Protein AF-A0A428XN84-F1 (afdb_monomer)

Nearest PDB structures (foldseek):
  4c5o-assembly1_C  TM=7.728E-01  e=2.659E-10  Stenotrophomonas maltophilia
  4c5o-assembly4_H  TM=7.721E-01  e=3.238E-10  Stenotrophomonas maltophilia
  4c5o-assembly1_D  TM=7.707E-01  e=3.457E-10  Stenotrophomonas maltophilia
  4a9w-assembly1_B  TM=7.457E-01  e=2.172E-09  Stenotrophomonas maltophilia
  4usq-assembly1_F-2  TM=7.512E-01  e=1.662E-08  Cellvibrio sp. BR

Structure (mmCIF, N/CA/C/O backbone):
data_AF-A0A428XN84-F1
#
_entry.id   AF-A0A428XN84-F1
#
loop_
_atom_site.group_PDB
_atom_site.id
_atom_site.type_symbol
_atom_site.label_atom_id
_atom_site.label_alt_id
_atom_site.label_comp_id
_atom_site.label_asym_id
_atom_site.label_entity_id
_atom_site.label_seq_id
_atom_site.pdbx_PDB_ins_code
_atom_site.Cartn_x
_atom_site.Cartn_y
_atom_site.Cartn_z
_atom_site.occupancy
_atom_site.B_iso_or_equiv
_atom_site.auth_seq_id
_atom_site.auth_comp_id
_atom_site.auth_asym_id
_atom_site.auth_atom_id
_atom_site.pdbx_PDB_model_num
ATOM 1 N N . MET A 1 1 ? 10.945 3.784 -10.576 1.00 43.06 1 MET A N 1
ATOM 2 C CA . MET A 1 1 ? 12.352 3.500 -10.215 1.00 43.06 1 MET A CA 1
ATOM 3 C C . MET A 1 1 ? 12.644 3.899 -8.769 1.00 43.06 1 MET A C 1
ATOM 5 O O . MET A 1 1 ? 12.917 5.052 -8.552 1.00 43.06 1 MET A O 1
ATOM 9 N N . ILE A 1 2 ? 12.588 2.998 -7.795 1.00 24.92 2 ILE A N 1
ATOM 10 C CA . ILE A 1 2 ? 12.710 3.312 -6.354 1.00 24.92 2 ILE A CA 1
ATOM 11 C C . ILE A 1 2 ? 14.167 3.220 -5.881 1.00 24.92 2 ILE A C 1
ATOM 13 O O . ILE A 1 2 ? 14.702 2.119 -5.927 1.00 24.92 2 ILE A O 1
ATOM 17 N N . GLY A 1 3 ? 14.815 4.331 -5.493 1.00 30.31 3 GLY A N 1
ATOM 18 C CA . GLY A 1 3 ? 16.204 4.356 -4.963 1.00 30.31 3 GLY A CA 1
ATOM 19 C C . GLY A 1 3 ? 16.271 4.993 -3.577 1.00 30.31 3 GLY A C 1
ATOM 20 O O . GLY A 1 3 ? 15.649 6.020 -3.429 1.00 30.31 3 GLY A O 1
ATOM 21 N N . LEU A 1 4 ? 16.882 4.383 -2.558 1.00 34.91 4 LEU A N 1
ATOM 22 C CA . LEU A 1 4 ? 16.722 4.710 -1.123 1.00 34.91 4 LEU A CA 1
ATOM 23 C C . LEU A 1 4 ? 18.040 5.275 -0.556 1.00 34.91 4 LEU A C 1
ATOM 25 O O . LEU A 1 4 ? 18.931 4.503 -0.227 1.00 34.91 4 LEU A O 1
ATOM 29 N N . GLY A 1 5 ? 18.180 6.599 -0.408 1.00 34.81 5 GLY A N 1
ATOM 30 C CA . GLY A 1 5 ? 19.460 7.213 -0.008 1.00 34.81 5 GLY A CA 1
ATOM 31 C C . GLY A 1 5 ? 19.516 7.793 1.415 1.00 34.81 5 GLY A C 1
ATOM 32 O O . GLY A 1 5 ? 18.746 8.690 1.756 1.00 34.81 5 GLY A O 1
ATOM 33 N N . ARG A 1 6 ? 20.519 7.383 2.213 1.00 36.31 6 ARG A N 1
ATOM 34 C CA . ARG A 1 6 ? 21.082 8.192 3.319 1.00 36.31 6 ARG A CA 1
ATOM 35 C C . ARG A 1 6 ? 22.361 8.890 2.849 1.00 36.31 6 ARG A C 1
ATOM 37 O O . ARG A 1 6 ? 23.204 8.273 2.211 1.00 36.31 6 ARG A O 1
ATOM 44 N N . ASN A 1 7 ? 22.491 10.170 3.194 1.00 33.44 7 ASN A N 1
ATOM 45 C CA . ASN A 1 7 ? 23.530 11.078 2.710 1.00 33.44 7 ASN A CA 1
ATOM 46 C C . ASN A 1 7 ? 24.712 11.189 3.693 1.00 33.44 7 ASN A C 1
ATOM 48 O O . ASN A 1 7 ? 24.499 11.575 4.841 1.00 33.44 7 ASN A O 1
ATOM 52 N N . THR A 1 8 ? 25.938 10.951 3.221 1.00 35.00 8 THR A N 1
ATOM 53 C CA . THR A 1 8 ? 27.186 11.517 3.771 1.00 35.00 8 THR A CA 1
ATOM 54 C C . THR A 1 8 ? 28.184 11.742 2.630 1.00 35.00 8 THR A C 1
ATOM 56 O O . THR A 1 8 ? 28.245 10.940 1.702 1.00 35.00 8 THR A O 1
ATOM 59 N N . ALA A 1 9 ? 28.899 12.864 2.700 1.00 35.78 9 ALA A N 1
ATOM 60 C CA . ALA A 1 9 ? 29.598 13.542 1.608 1.00 35.78 9 ALA A CA 1
ATOM 61 C C . ALA A 1 9 ? 30.940 12.925 1.144 1.00 35.78 9 ALA A C 1
ATOM 63 O O . ALA A 1 9 ? 31.630 12.291 1.936 1.00 35.78 9 ALA A O 1
ATOM 64 N N . ASP A 1 10 ? 31.265 13.260 -0.117 1.00 36.72 10 ASP A N 1
ATOM 65 C CA . ASP A 1 10 ? 32.563 13.349 -0.828 1.00 36.72 10 ASP A CA 1
ATOM 66 C C . ASP A 1 10 ? 33.455 12.098 -0.977 1.00 36.72 10 ASP A C 1
ATOM 68 O O . ASP A 1 10 ? 33.997 11.583 -0.005 1.00 36.72 10 ASP A O 1
ATOM 72 N N . ASP A 1 11 ? 33.632 11.592 -2.209 1.00 31.67 11 ASP A N 1
ATOM 73 C CA . ASP A 1 11 ? 34.728 11.968 -3.134 1.00 31.67 11 ASP A CA 1
ATOM 74 C C . ASP A 1 11 ? 34.859 10.938 -4.296 1.00 31.67 11 ASP A C 1
ATOM 76 O O . ASP A 1 11 ? 34.708 9.733 -4.105 1.00 31.67 11 ASP A O 1
ATOM 80 N N . GLY A 1 12 ? 35.162 11.406 -5.514 1.00 31.53 12 GLY A N 1
ATOM 81 C CA . GLY A 1 12 ? 35.866 10.643 -6.568 1.00 31.53 12 GLY A CA 1
ATOM 82 C C . GLY A 1 12 ? 35.298 9.305 -7.102 1.00 31.53 12 GLY A C 1
ATOM 83 O O . GLY A 1 12 ? 35.687 8.221 -6.675 1.00 31.53 12 GLY A O 1
ATOM 84 N N . LEU A 1 13 ? 34.475 9.394 -8.155 1.00 40.62 13 LEU A N 1
ATOM 85 C CA . LEU A 1 13 ? 34.122 8.383 -9.181 1.00 40.62 13 LEU A CA 1
ATOM 86 C C . LEU A 1 13 ? 34.762 6.972 -9.074 1.00 40.62 13 LEU A C 1
ATOM 88 O O . LEU A 1 13 ? 35.824 6.703 -9.633 1.00 40.62 13 LEU A O 1
ATOM 92 N N . SER A 1 14 ? 34.011 6.025 -8.499 1.00 33.56 14 SER A N 1
ATOM 93 C CA . SER A 1 14 ? 34.197 4.570 -8.660 1.00 33.56 14 SER A CA 1
ATOM 94 C C . SER A 1 14 ? 32.943 3.948 -9.307 1.00 33.56 14 SER A C 1
ATOM 96 O O . SER A 1 14 ? 31.834 4.253 -8.865 1.00 33.56 14 SER A O 1
ATOM 98 N N . PRO A 1 15 ? 33.038 3.053 -10.313 1.00 39.03 15 PRO A N 1
ATOM 99 C CA . PRO A 1 15 ? 31.872 2.533 -11.044 1.00 39.03 15 PRO A CA 1
ATOM 100 C C . PRO A 1 15 ? 31.073 1.437 -10.299 1.00 39.03 15 PRO A C 1
ATOM 102 O O . PRO A 1 15 ? 30.444 0.599 -10.938 1.00 39.03 15 PRO A O 1
ATOM 105 N N . GLN A 1 16 ? 31.067 1.414 -8.960 1.00 36.84 16 GLN A N 1
ATOM 106 C CA . GLN A 1 16 ? 30.523 0.292 -8.172 1.00 36.84 16 GLN A CA 1
ATOM 107 C C . GLN A 1 16 ? 29.539 0.678 -7.054 1.00 36.84 16 GLN A C 1
ATOM 109 O O . GLN A 1 16 ? 29.446 -0.026 -6.056 1.00 36.84 16 GLN A O 1
ATOM 114 N N . ASN A 1 17 ? 28.752 1.747 -7.226 1.00 37.38 17 ASN A N 1
ATOM 115 C CA . ASN A 1 17 ? 27.603 2.007 -6.343 1.00 37.38 17 ASN A CA 1
ATOM 116 C C . ASN A 1 17 ? 26.301 2.308 -7.102 1.00 37.38 17 ASN A C 1
ATOM 118 O O . ASN A 1 17 ? 25.521 3.174 -6.715 1.00 37.38 17 ASN A O 1
ATOM 122 N N . ARG A 1 18 ? 26.044 1.591 -8.207 1.00 45.44 18 ARG A N 1
ATOM 123 C CA . ARG A 1 18 ? 24.671 1.494 -8.721 1.00 45.44 18 ARG A CA 1
ATOM 124 C C . ARG A 1 18 ? 23.870 0.685 -7.703 1.00 45.44 18 ARG A C 1
ATOM 126 O O . ARG A 1 18 ? 23.902 -0.543 -7.748 1.00 45.44 18 ARG A O 1
ATOM 133 N N . GLU A 1 19 ? 23.171 1.363 -6.795 1.00 56.56 19 GLU A N 1
ATOM 134 C CA . GLU A 1 19 ? 22.049 0.766 -6.068 1.00 56.56 19 GLU A CA 1
ATOM 135 C C . GLU A 1 19 ? 21.222 -0.065 -7.056 1.00 56.56 19 GLU A C 1
ATOM 137 O O . GLU A 1 19 ? 20.899 0.403 -8.155 1.00 56.56 19 GLU A O 1
ATOM 142 N N . ALA A 1 20 ? 20.956 -1.326 -6.707 1.00 62.72 20 ALA A N 1
ATOM 143 C CA . ALA A 1 20 ? 20.329 -2.290 -7.601 1.00 62.72 20 ALA A CA 1
ATOM 144 C C . ALA A 1 20 ? 18.964 -1.765 -8.070 1.00 62.72 20 ALA A C 1
ATOM 146 O O . ALA A 1 20 ? 17.956 -1.862 -7.369 1.00 62.72 20 ALA A O 1
ATOM 147 N N . THR A 1 21 ? 18.943 -1.184 -9.268 1.00 75.81 21 THR A N 1
ATOM 148 C CA . THR A 1 21 ? 17.754 -0.566 -9.842 1.00 75.81 21 THR A CA 1
ATOM 149 C C . THR A 1 21 ? 16.741 -1.658 -10.161 1.00 75.81 21 THR A C 1
ATOM 151 O O . THR A 1 21 ? 16.979 -2.508 -11.018 1.00 75.81 21 THR A O 1
ATOM 154 N N . ARG A 1 22 ? 15.599 -1.641 -9.467 1.00 87.94 22 ARG A N 1
ATOM 155 C CA . ARG A 1 22 ? 14.487 -2.567 -9.717 1.00 87.94 22 ARG A CA 1
ATOM 156 C C . ARG A 1 22 ? 13.501 -1.963 -10.714 1.00 87.94 22 ARG A C 1
ATOM 158 O O . ARG A 1 22 ? 13.220 -0.763 -10.667 1.00 87.94 22 ARG A O 1
ATOM 165 N N . ARG A 1 23 ? 12.941 -2.807 -11.584 1.00 92.88 23 ARG A N 1
ATOM 166 C CA . ARG A 1 23 ? 11.913 -2.429 -12.565 1.00 92.88 23 ARG A CA 1
ATOM 167 C C . ARG A 1 23 ? 10.574 -3.085 -12.248 1.00 92.88 23 ARG A C 1
ATOM 169 O O . ARG A 1 23 ? 10.519 -4.199 -11.741 1.00 92.88 23 ARG A O 1
ATOM 176 N N . ALA A 1 24 ? 9.504 -2.359 -12.545 1.00 96.81 24 ALA A N 1
ATOM 177 C CA . ALA A 1 24 ? 8.129 -2.830 -12.493 1.00 96.81 24 ALA A CA 1
ATOM 178 C C . ALA A 1 24 ? 7.327 -2.065 -13.546 1.00 96.81 24 ALA A C 1
ATOM 180 O O . ALA A 1 24 ? 7.571 -0.874 -13.740 1.00 96.81 24 ALA A O 1
ATOM 181 N N . THR A 1 25 ? 6.352 -2.711 -14.185 1.00 97.06 25 THR A N 1
ATOM 182 C CA . THR A 1 25 ? 5.467 -1.995 -15.124 1.00 97.06 25 THR A CA 1
ATOM 183 C C . THR A 1 25 ? 4.517 -1.029 -14.421 1.00 97.06 25 THR A C 1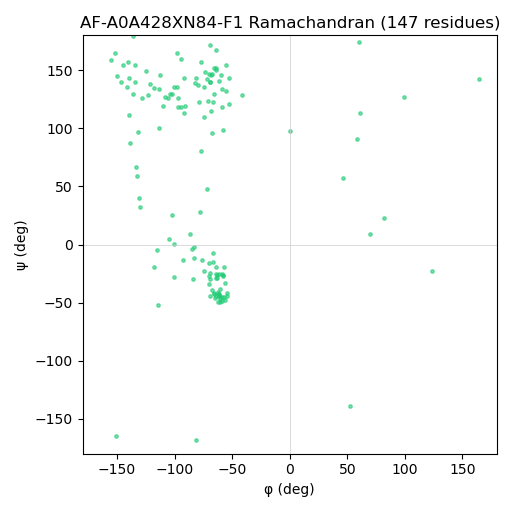
ATOM 185 O O . THR A 1 25 ? 4.112 -0.030 -15.003 1.00 97.06 25 THR A O 1
ATOM 188 N N . VAL A 1 26 ? 4.175 -1.304 -13.157 1.00 98.38 26 VAL A N 1
ATOM 189 C CA . VAL A 1 26 ? 3.349 -0.428 -12.322 1.00 98.38 26 VAL A CA 1
ATOM 190 C C . VAL A 1 26 ? 3.951 -0.329 -10.924 1.00 98.38 26 VAL A C 1
ATOM 192 O O . VAL A 1 26 ? 4.209 -1.337 -10.269 1.00 98.38 26 VAL A O 1
ATOM 195 N N . VAL A 1 27 ? 4.127 0.896 -10.437 1.00 98.44 27 VAL A N 1
ATOM 196 C CA . VAL A 1 27 ? 4.458 1.169 -9.036 1.00 98.44 27 VAL A CA 1
ATOM 197 C C . VAL A 1 27 ? 3.246 1.825 -8.390 1.00 98.44 27 VAL A C 1
ATOM 199 O O . VAL A 1 27 ? 2.813 2.891 -8.819 1.00 98.44 27 VAL A O 1
ATOM 202 N N . VAL A 1 28 ? 2.694 1.189 -7.361 1.00 98.62 28 VAL A N 1
ATOM 203 C CA . VAL A 1 28 ? 1.630 1.767 -6.535 1.00 98.62 28 VAL A CA 1
ATOM 204 C C . VAL A 1 28 ? 2.283 2.429 -5.328 1.00 98.62 28 VAL A C 1
ATOM 206 O O . VAL A 1 28 ? 2.944 1.761 -4.537 1.00 98.62 28 VAL A O 1
ATOM 209 N N . ILE A 1 29 ? 2.113 3.741 -5.191 1.00 98.50 29 ILE A N 1
ATOM 210 C CA . ILE A 1 29 ? 2.698 4.516 -4.093 1.00 98.50 29 ILE A CA 1
ATOM 211 C C . ILE A 1 29 ? 1.644 4.688 -2.995 1.00 98.50 29 ILE A C 1
ATOM 213 O O . ILE A 1 29 ? 0.589 5.280 -3.223 1.00 98.50 29 ILE A O 1
ATOM 217 N N . GLY A 1 30 ? 1.945 4.165 -1.810 1.00 98.19 30 GLY A N 1
ATOM 218 C CA . GLY A 1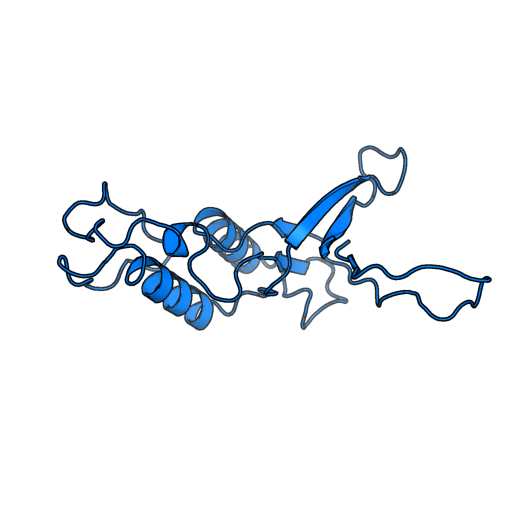 30 ? 1.069 4.092 -0.645 1.00 98.19 30 GLY A CA 1
ATOM 219 C C . GLY A 1 30 ? 0.408 2.720 -0.496 1.00 98.19 30 GLY A C 1
ATOM 220 O O . GLY A 1 30 ? -0.265 2.235 -1.400 1.00 98.19 30 GLY A O 1
ATOM 221 N N . GLY A 1 31 ? 0.544 2.122 0.687 1.00 97.12 31 GLY A N 1
ATOM 222 C CA . GLY A 1 31 ? -0.038 0.837 1.099 1.00 97.12 31 GLY A CA 1
ATOM 223 C C . GLY A 1 31 ? -1.267 0.991 2.000 1.00 97.12 31 GLY A C 1
ATOM 224 O O . GLY A 1 31 ? -1.565 0.117 2.810 1.00 97.12 31 GLY A O 1
ATOM 225 N N . GLY A 1 32 ? -1.968 2.123 1.893 1.00 96.25 32 GLY A N 1
ATOM 226 C CA . GLY A 1 32 ? -3.270 2.340 2.524 1.00 96.25 32 GLY A CA 1
ATOM 227 C C . GLY A 1 32 ? -4.421 1.727 1.719 1.00 96.25 32 GLY A C 1
ATOM 228 O O . GLY A 1 32 ? -4.219 1.001 0.749 1.00 96.25 32 GLY A O 1
ATOM 229 N N . GLN A 1 33 ? -5.659 2.072 2.079 1.00 95.50 33 GLN A N 1
ATOM 230 C CA . GLN A 1 33 ? -6.862 1.477 1.483 1.00 95.50 33 GLN A CA 1
ATOM 231 C C . GLN A 1 33 ? -6.914 1.569 -0.051 1.00 95.50 33 GLN A C 1
ATOM 233 O O . GLN A 1 33 ? -7.246 0.594 -0.726 1.00 95.50 33 GLN A O 1
ATOM 238 N N . SER A 1 34 ? -6.579 2.737 -0.606 1.00 96.25 34 SER A N 1
ATOM 239 C CA . SER A 1 34 ? -6.561 2.969 -2.053 1.00 96.25 34 SER A CA 1
ATOM 240 C C . SER A 1 34 ? -5.496 2.123 -2.749 1.00 96.25 34 SER A C 1
ATOM 242 O O . SER A 1 34 ? -5.794 1.465 -3.745 1.00 96.25 34 SER A O 1
ATOM 244 N N . GLY A 1 35 ? -4.282 2.088 -2.200 1.00 98.00 35 GLY A N 1
ATOM 245 C CA . GLY A 1 35 ? -3.175 1.301 -2.734 1.00 98.00 35 GLY A CA 1
ATOM 246 C C . GLY A 1 35 ? -3.442 -0.198 -2.697 1.00 98.00 35 GLY A C 1
ATOM 247 O O . GLY A 1 35 ? -3.253 -0.876 -3.704 1.00 98.00 35 GLY A O 1
ATOM 248 N N . LEU A 1 36 ? -3.977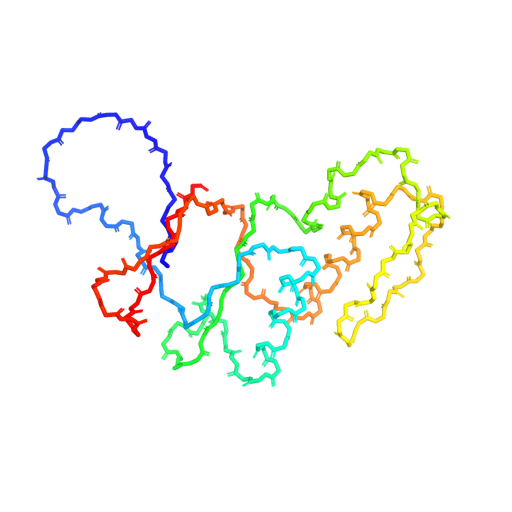 -0.705 -1.582 1.00 98.12 36 LEU A N 1
ATOM 249 C CA . LEU A 1 36 ? -4.384 -2.106 -1.441 1.00 98.12 36 LEU A CA 1
ATOM 250 C C . LEU A 1 36 ? -5.478 -2.488 -2.444 1.00 98.12 36 LEU A C 1
ATOM 252 O O . LEU A 1 36 ? -5.402 -3.544 -3.074 1.00 98.12 36 LEU A O 1
ATOM 256 N N . SER A 1 37 ? -6.465 -1.613 -2.647 1.00 97.75 37 SER A N 1
ATOM 257 C CA . SER A 1 37 ? -7.506 -1.816 -3.657 1.00 97.75 37 SER A CA 1
ATOM 258 C C . SER A 1 37 ? -6.917 -1.865 -5.074 1.00 97.75 37 SER A C 1
ATOM 260 O O . SER A 1 37 ? -7.158 -2.821 -5.816 1.00 97.75 37 SER A O 1
ATOM 262 N N . ALA A 1 38 ? -6.078 -0.889 -5.440 1.00 98.38 38 ALA A N 1
ATOM 263 C CA . ALA A 1 38 ? -5.422 -0.842 -6.746 1.00 98.38 38 ALA A CA 1
ATOM 264 C C . ALA A 1 38 ? -4.570 -2.097 -7.002 1.00 98.38 38 ALA A C 1
ATOM 266 O O . ALA A 1 38 ? -4.728 -2.760 -8.029 1.00 98.38 38 ALA A O 1
ATOM 267 N N . ALA A 1 39 ? -3.732 -2.468 -6.036 1.00 98.38 39 ALA A N 1
ATOM 268 C CA . ALA A 1 39 ? -2.874 -3.647 -6.059 1.00 98.38 39 ALA A CA 1
ATOM 269 C C . ALA A 1 39 ? -3.664 -4.949 -6.259 1.00 98.38 39 ALA A C 1
ATOM 271 O O . ALA A 1 39 ? -3.325 -5.776 -7.108 1.00 98.38 39 ALA A O 1
ATOM 272 N N . TYR A 1 40 ? -4.769 -5.109 -5.534 1.00 98.31 40 TYR A N 1
ATOM 273 C CA . TYR A 1 40 ? -5.641 -6.268 -5.677 1.00 98.31 40 TYR A CA 1
ATOM 274 C C . TYR A 1 40 ? -6.269 -6.366 -7.075 1.00 98.31 40 TYR A C 1
ATOM 276 O O . TYR A 1 40 ? -6.333 -7.446 -7.670 1.00 98.31 40 TYR A O 1
ATOM 284 N N . HIS A 1 41 ? -6.693 -5.240 -7.652 1.00 98.31 41 HIS A N 1
ATOM 285 C CA . HIS A 1 41 ? -7.204 -5.222 -9.021 1.00 98.31 41 HIS A CA 1
ATOM 286 C C . HIS A 1 41 ? -6.114 -5.462 -10.078 1.00 98.31 41 HIS A C 1
ATOM 288 O O . HIS A 1 41 ? -6.405 -6.124 -11.075 1.00 98.31 41 HIS A O 1
ATOM 294 N N . LEU A 1 42 ? -4.877 -5.001 -9.866 1.00 98.44 42 LEU A N 1
ATOM 295 C CA . LEU A 1 42 ? -3.735 -5.332 -10.728 1.00 98.44 42 LEU A CA 1
ATOM 296 C C . LEU A 1 42 ? -3.479 -6.844 -10.736 1.00 98.44 42 LEU A C 1
ATOM 298 O O . LEU A 1 42 ? -3.451 -7.444 -11.813 1.00 98.44 42 LEU A O 1
ATOM 302 N N . LYS A 1 43 ? -3.408 -7.476 -9.556 1.00 97.50 43 LYS A N 1
ATOM 303 C CA . LYS A 1 43 ? -3.244 -8.934 -9.427 1.00 97.50 43 LYS A CA 1
ATOM 304 C C . LYS A 1 43 ? -4.346 -9.692 -10.171 1.00 97.50 43 LYS A C 1
ATOM 306 O O . LYS A 1 43 ? -4.056 -10.561 -10.989 1.00 97.50 43 LYS A O 1
ATOM 311 N N . ARG A 1 44 ? -5.616 -9.305 -9.989 1.00 97.19 44 ARG A N 1
ATOM 312 C CA . ARG A 1 44 ? -6.752 -9.919 -10.711 1.00 97.19 44 ARG A CA 1
ATOM 313 C C . ARG A 1 44 ? -6.721 -9.725 -12.226 1.00 97.19 44 ARG A C 1
ATOM 315 O O . ARG A 1 44 ? -7.289 -10.536 -12.946 1.00 97.19 44 ARG A O 1
ATOM 322 N N . ARG A 1 45 ? -6.075 -8.667 -12.721 1.00 97.62 45 ARG A N 1
ATOM 323 C CA . ARG A 1 45 ? -5.893 -8.409 -14.160 1.00 97.62 45 ARG A CA 1
ATOM 324 C C . ARG A 1 45 ? -4.652 -9.096 -14.740 1.00 97.62 45 ARG A C 1
ATOM 326 O O . ARG A 1 45 ? -4.296 -8.807 -15.886 1.00 97.62 45 ARG A O 1
ATOM 333 N N . GLY A 1 46 ? -4.000 -9.972 -13.974 1.00 97.31 46 GLY A N 1
ATOM 334 C CA . GLY A 1 46 ? -2.842 -10.748 -14.410 1.00 97.31 46 GLY A CA 1
ATOM 335 C C . GLY A 1 46 ? -1.516 -9.992 -14.346 1.00 97.31 46 GLY A C 1
ATOM 336 O O . GLY A 1 46 ? -0.604 -10.334 -15.088 1.00 97.31 46 GLY A O 1
ATOM 337 N N . PHE A 1 47 ? -1.399 -8.948 -13.517 1.00 98.44 47 PHE A N 1
ATOM 338 C CA . PHE A 1 47 ? -0.078 -8.426 -13.166 1.00 98.44 47 PHE A CA 1
ATOM 339 C C . PHE A 1 47 ? 0.553 -9.303 -12.079 1.00 98.44 47 PHE A C 1
ATOM 341 O O . PHE A 1 47 ? -0.103 -9.683 -11.106 1.00 98.44 47 PHE A O 1
ATOM 348 N N . HIS A 1 48 ? 1.839 -9.588 -12.235 1.00 98.12 48 HIS A N 1
ATOM 349 C CA . HIS A 1 48 ? 2.635 -10.410 -11.333 1.00 98.12 48 HIS A CA 1
ATOM 350 C C . HIS A 1 48 ? 3.449 -9.551 -10.359 1.00 98.12 48 HIS A C 1
ATOM 352 O O . HIS A 1 48 ? 3.620 -8.349 -10.550 1.00 98.12 48 HIS A O 1
ATOM 358 N N . SER A 1 49 ? 3.970 -10.165 -9.302 1.00 98.00 49 SER A N 1
ATOM 359 C CA . SER A 1 49 ? 4.862 -9.482 -8.364 1.00 98.00 49 SER A CA 1
ATOM 360 C C . SER A 1 49 ? 6.178 -9.110 -9.046 1.00 98.00 49 SER A C 1
ATOM 362 O O . SER A 1 49 ? 6.903 -9.987 -9.509 1.00 98.00 49 SER A O 1
ATOM 364 N N . ALA A 1 50 ? 6.533 -7.825 -9.042 1.00 97.31 50 ALA A N 1
ATOM 365 C CA . ALA A 1 50 ? 7.854 -7.379 -9.488 1.00 97.31 50 ALA A CA 1
ATOM 366 C C . ALA A 1 50 ? 8.989 -7.863 -8.563 1.00 97.31 50 ALA A C 1
ATOM 368 O O . ALA A 1 50 ? 10.157 -7.802 -8.931 1.00 97.31 50 ALA A O 1
ATOM 369 N N . LEU A 1 51 ? 8.659 -8.327 -7.350 1.00 95.56 51 LEU A N 1
ATOM 370 C CA . LEU A 1 51 ? 9.633 -8.803 -6.365 1.00 95.56 51 LEU A CA 1
ATOM 371 C C . LEU A 1 51 ? 10.026 -10.262 -6.587 1.00 95.56 51 LEU A C 1
ATOM 373 O O . LEU A 1 51 ? 11.137 -10.647 -6.240 1.00 95.56 51 LEU A O 1
ATOM 377 N N . THR A 1 52 ? 9.115 -11.070 -7.132 1.00 96.12 52 THR A N 1
ATOM 378 C CA . THR A 1 52 ? 9.314 -12.519 -7.296 1.00 96.12 52 THR A CA 1
ATOM 379 C C . THR A 1 52 ? 9.299 -12.970 -8.752 1.00 96.12 52 THR A C 1
ATOM 381 O O . THR A 1 52 ? 9.817 -14.038 -9.054 1.00 96.12 52 THR A O 1
ATOM 384 N N . MET A 1 53 ? 8.737 -12.169 -9.663 1.00 95.81 53 MET A N 1
ATOM 385 C CA . MET A 1 53 ? 8.680 -12.443 -11.103 1.00 95.81 53 MET A CA 1
ATOM 386 C C . MET A 1 53 ? 9.118 -11.207 -11.913 1.00 95.81 53 MET A C 1
ATOM 388 O O . MET A 1 53 ? 8.326 -10.690 -12.704 1.00 95.81 53 MET A O 1
ATOM 392 N N . PRO A 1 54 ? 10.349 -10.695 -11.714 1.00 93.44 54 PRO A N 1
ATOM 393 C CA . PRO A 1 54 ? 10.798 -9.430 -12.305 1.00 93.44 54 PRO A CA 1
ATOM 394 C C . PRO A 1 54 ? 10.837 -9.443 -13.840 1.00 93.44 54 PRO A C 1
ATOM 396 O O . PRO A 1 54 ? 10.609 -8.404 -14.452 1.00 93.44 54 PRO A O 1
ATOM 399 N N . ASP A 1 55 ? 11.055 -10.608 -14.456 1.00 93.62 55 ASP A N 1
ATOM 400 C CA . ASP A 1 55 ? 11.144 -10.759 -15.916 1.00 93.62 55 ASP A CA 1
ATOM 401 C C . ASP A 1 55 ? 9.771 -10.887 -16.603 1.00 93.62 55 ASP A C 1
ATOM 403 O O . ASP A 1 55 ? 9.684 -10.991 -17.827 1.00 93.62 55 ASP A O 1
ATOM 407 N N . SER A 1 56 ? 8.673 -10.894 -15.837 1.00 95.31 56 SER A N 1
ATOM 408 C CA . SER A 1 56 ? 7.330 -10.919 -16.416 1.00 95.31 56 SER A CA 1
ATOM 409 C C . SER A 1 56 ? 7.010 -9.593 -17.107 1.00 95.31 56 SER A C 1
ATOM 411 O O . SER A 1 56 ? 7.283 -8.510 -16.591 1.00 95.31 56 SER A O 1
ATOM 413 N N . ALA A 1 57 ? 6.350 -9.669 -18.264 1.00 94.12 57 ALA A N 1
ATOM 414 C CA . ALA A 1 57 ? 5.982 -8.494 -19.051 1.00 94.12 57 ALA A CA 1
ATOM 415 C C . ALA A 1 57 ? 4.991 -7.558 -18.336 1.00 94.12 57 ALA A C 1
ATOM 417 O O . ALA A 1 57 ? 4.849 -6.407 -18.730 1.00 94.12 57 ALA A O 1
ATOM 418 N N . ARG A 1 58 ? 4.264 -8.042 -17.318 1.00 97.38 58 ARG A N 1
ATOM 419 C CA . ARG A 1 58 ? 3.277 -7.262 -16.556 1.00 97.38 58 ARG A CA 1
ATOM 420 C C . ARG A 1 58 ? 3.517 -7.469 -15.073 1.00 97.38 58 ARG A C 1
ATOM 422 O O . ARG A 1 58 ? 3.051 -8.445 -14.492 1.00 97.38 58 ARG A O 1
ATOM 429 N N . THR A 1 59 ? 4.233 -6.540 -14.457 1.00 98.38 59 THR A N 1
ATOM 430 C CA . THR A 1 59 ? 4.649 -6.611 -13.052 1.00 98.38 59 THR A CA 1
ATOM 431 C C . THR A 1 59 ? 4.217 -5.393 -12.256 1.00 98.38 59 THR A C 1
ATOM 433 O O . THR A 1 59 ? 4.137 -4.282 -12.782 1.00 98.38 59 THR A O 1
ATOM 436 N N . PHE A 1 60 ? 3.966 -5.576 -10.966 1.00 98.69 60 PHE A N 1
ATOM 437 C CA . PHE A 1 60 ? 3.702 -4.465 -10.069 1.00 98.69 60 PHE A CA 1
ATOM 438 C C . PHE A 1 60 ? 4.344 -4.647 -8.699 1.00 98.69 60 PHE A C 1
ATOM 440 O O . PHE A 1 60 ? 4.636 -5.761 -8.261 1.00 98.69 60 PHE A O 1
ATOM 447 N N . VAL A 1 61 ? 4.551 -3.520 -8.029 1.00 98.56 61 VAL A N 1
ATOM 448 C CA . VAL A 1 61 ? 4.964 -3.438 -6.629 1.00 98.56 61 VAL A CA 1
ATOM 449 C C . VAL A 1 61 ? 4.193 -2.309 -5.960 1.00 98.56 61 VAL A C 1
ATOM 451 O O . VAL A 1 61 ? 3.917 -1.283 -6.584 1.00 98.56 61 VAL A O 1
ATOM 454 N N . VAL A 1 62 ? 3.832 -2.502 -4.699 1.00 98.69 62 VAL A N 1
ATOM 455 C CA . VAL A 1 62 ? 3.336 -1.442 -3.824 1.00 98.69 62 VAL A CA 1
ATOM 456 C C . VAL A 1 62 ? 4.485 -1.007 -2.933 1.00 98.69 62 VAL A C 1
ATOM 458 O O . VAL A 1 62 ? 5.189 -1.851 -2.386 1.00 98.69 62 VAL A O 1
ATOM 461 N N . VAL A 1 63 ? 4.668 0.292 -2.758 1.00 98.31 63 VAL A N 1
ATOM 462 C CA . VAL A 1 63 ? 5.625 0.833 -1.791 1.00 98.31 63 VAL A CA 1
ATOM 463 C C . VAL A 1 63 ? 4.911 1.717 -0.801 1.00 98.31 63 VAL A C 1
ATOM 465 O O . VAL A 1 63 ? 4.009 2.462 -1.173 1.00 98.31 63 VAL A O 1
ATOM 468 N N . ASP A 1 64 ? 5.273 1.603 0.466 1.00 98.38 64 ASP A N 1
ATOM 469 C CA . ASP A 1 64 ? 4.577 2.289 1.542 1.00 98.38 64 ASP A CA 1
ATOM 470 C C . ASP A 1 64 ? 5.577 2.783 2.583 1.00 98.38 64 ASP A C 1
ATOM 472 O O . ASP A 1 64 ? 6.501 2.061 2.962 1.00 98.38 64 ASP A O 1
ATOM 476 N N . ALA A 1 65 ? 5.399 4.027 3.024 1.00 98.06 65 ALA A N 1
ATOM 477 C CA . ALA A 1 65 ? 6.323 4.679 3.950 1.00 98.06 65 ALA A CA 1
ATOM 478 C C . ALA A 1 65 ? 6.186 4.141 5.381 1.00 98.06 65 ALA A C 1
ATOM 480 O O . ALA A 1 65 ? 7.122 4.230 6.174 1.00 98.06 65 ALA A O 1
ATOM 481 N N . GLU A 1 66 ? 5.028 3.567 5.714 1.00 97.94 66 GLU A N 1
ATOM 482 C CA . GLU A 1 66 ? 4.808 2.972 7.024 1.00 97.94 66 GLU A CA 1
ATOM 483 C C . GLU A 1 66 ? 5.654 1.707 7.211 1.00 97.94 66 GLU A C 1
ATOM 485 O O . GLU A 1 66 ? 5.836 0.933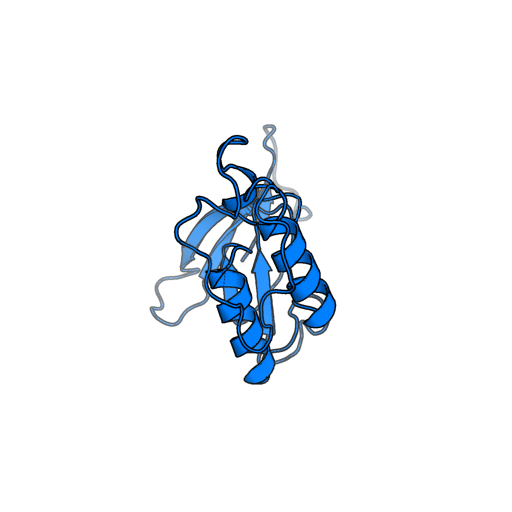 6.269 1.00 97.94 66 GLU A O 1
ATOM 490 N N . PRO A 1 67 ? 6.126 1.426 8.437 1.00 96.81 67 PRO A N 1
ATOM 491 C CA . PRO A 1 67 ? 6.851 0.189 8.728 1.00 96.81 67 PRO A CA 1
ATOM 492 C C . PRO A 1 67 ? 5.951 -1.057 8.685 1.00 96.81 67 PRO A C 1
ATOM 494 O O . PRO A 1 67 ? 6.442 -2.179 8.631 1.00 96.81 67 PRO A O 1
ATOM 497 N N . GLU A 1 68 ? 4.632 -0.875 8.724 1.00 97.44 68 GLU A N 1
ATOM 498 C CA . GLU A 1 68 ? 3.639 -1.930 8.914 1.00 97.44 68 GLU A CA 1
ATOM 499 C C . GLU A 1 68 ? 2.304 -1.547 8.245 1.00 97.44 68 GLU A C 1
ATOM 501 O O . GLU A 1 68 ? 2.074 -0.367 7.961 1.00 97.44 68 GLU A O 1
ATOM 506 N N . PRO A 1 69 ? 1.378 -2.506 8.044 1.00 97.50 69 PRO A N 1
ATOM 507 C CA . PRO A 1 69 ? 0.069 -2.242 7.452 1.00 97.50 69 PRO A CA 1
ATOM 508 C C . PRO A 1 69 ? -0.737 -1.161 8.182 1.00 97.50 69 PRO A C 1
ATOM 510 O O . PRO A 1 69 ? -0.597 -0.940 9.390 1.00 97.50 69 PRO A O 1
ATOM 513 N N . GLY A 1 70 ? -1.645 -0.524 7.438 1.00 94.38 70 GLY A N 1
ATOM 514 C CA . GLY A 1 70 ? -2.603 0.456 7.960 1.00 94.38 70 GLY A CA 1
ATOM 515 C C . GLY A 1 70 ? -2.547 1.823 7.281 1.00 94.38 70 GLY A C 1
ATOM 516 O O . GLY A 1 70 ? -3.546 2.547 7.288 1.00 94.38 70 GLY A O 1
ATOM 517 N N . GLY A 1 71 ? -1.416 2.178 6.662 1.00 93.88 71 GLY A N 1
ATOM 518 C CA . GLY A 1 71 ? -1.214 3.501 6.070 1.00 93.88 71 GLY A CA 1
ATOM 519 C C . GLY A 1 71 ? -1.523 4.620 7.074 1.00 93.88 71 GLY A C 1
ATOM 520 O O . GLY A 1 71 ? -1.281 4.493 8.275 1.00 93.88 71 GLY A O 1
ATOM 521 N N . ALA A 1 72 ? -2.179 5.684 6.605 1.00 93.19 72 ALA A N 1
ATOM 522 C CA . ALA A 1 72 ? -2.535 6.839 7.433 1.00 93.19 72 ALA A CA 1
ATOM 523 C C . ALA A 1 72 ? -3.400 6.517 8.673 1.00 93.19 72 ALA A C 1
ATOM 525 O O . ALA A 1 72 ? -3.446 7.318 9.608 1.00 93.19 72 ALA A O 1
ATOM 526 N N . TRP A 1 73 ? -4.082 5.362 8.727 1.00 94.50 73 TRP A N 1
ATOM 527 C CA . TRP A 1 73 ? -4.889 4.987 9.894 1.00 94.50 73 TRP A CA 1
ATOM 528 C C . TRP A 1 73 ? -4.051 4.796 11.157 1.00 94.50 73 TRP A C 1
ATOM 530 O O . TRP A 1 73 ? -4.539 5.107 12.241 1.00 94.50 73 TRP A O 1
ATOM 540 N N . ARG A 1 74 ? -2.779 4.398 11.030 1.00 94.62 74 ARG A N 1
ATOM 541 C CA . ARG A 1 74 ? -1.835 4.249 12.156 1.00 94.62 74 ARG A CA 1
ATOM 542 C C . ARG A 1 74 ? -1.645 5.550 12.950 1.00 94.62 74 ARG A C 1
ATOM 544 O O . ARG A 1 74 ? -1.372 5.519 14.157 1.00 94.62 74 ARG A O 1
ATOM 551 N N . HIS A 1 75 ? -1.859 6.682 12.279 1.00 94.50 75 HIS A N 1
ATOM 552 C CA . HIS A 1 75 ? -1.652 8.039 12.793 1.00 94.50 75 HIS A CA 1
ATOM 553 C C . HIS A 1 75 ? -2.937 8.739 13.235 1.00 94.50 75 HIS A C 1
ATOM 555 O O . HIS A 1 75 ? -2.892 9.887 13.675 1.00 94.50 75 HIS A O 1
ATOM 561 N N . ARG A 1 76 ? -4.100 8.081 13.140 1.00 93.69 76 ARG A N 1
ATOM 562 C CA . ARG A 1 76 ? -5.337 8.632 13.710 1.00 93.69 76 ARG A CA 1
ATOM 563 C C . ARG A 1 76 ? -5.222 8.730 15.231 1.00 93.69 76 ARG A C 1
ATOM 565 O O . ARG A 1 76 ? -4.535 7.939 15.875 1.00 93.69 76 ARG A O 1
ATOM 572 N N . TRP A 1 77 ? -5.908 9.711 15.812 1.00 92.31 77 TRP A N 1
ATOM 573 C CA . TRP A 1 77 ? -5.892 9.935 17.256 1.00 92.31 77 TRP A CA 1
ATOM 574 C C . TRP A 1 77 ? -6.447 8.723 18.016 1.00 92.31 77 TRP A C 1
ATOM 576 O O . TRP A 1 77 ? -7.429 8.104 17.609 1.00 92.31 77 TRP A O 1
ATOM 586 N N . GLN A 1 78 ? -5.825 8.395 19.151 1.00 90.38 78 GLN A N 1
ATOM 587 C CA . GLN A 1 78 ? -6.153 7.205 19.949 1.00 90.38 78 GLN A CA 1
ATOM 588 C C . GLN A 1 78 ? -7.593 7.201 20.479 1.00 90.38 78 GLN A C 1
ATOM 590 O O . GLN A 1 78 ? -8.164 6.139 20.717 1.00 90.38 78 GLN A O 1
ATOM 595 N N . SER A 1 79 ? -8.196 8.377 20.649 1.00 92.94 79 SER A N 1
ATOM 596 C CA . SER A 1 79 ? -9.581 8.513 21.095 1.00 92.94 79 SER A CA 1
ATOM 597 C C . SER A 1 79 ? -10.618 8.213 20.004 1.00 92.94 79 SER A C 1
ATOM 599 O O . SER A 1 79 ? -11.784 8.030 20.346 1.00 92.94 79 SER A O 1
ATOM 601 N N . LEU A 1 80 ? -10.239 8.119 18.718 1.00 93.88 80 LEU A N 1
ATOM 602 C CA . LEU A 1 80 ? -11.169 7.752 17.644 1.00 93.88 80 LEU A CA 1
ATOM 603 C C . LEU A 1 80 ? -11.471 6.258 17.700 1.00 93.88 80 LEU A C 1
ATOM 605 O O . LEU A 1 80 ? -10.609 5.446 17.356 1.00 93.88 80 LEU A O 1
ATOM 609 N N . ARG A 1 81 ? -12.690 5.895 18.091 1.00 95.31 81 ARG A N 1
ATOM 610 C CA . ARG A 1 81 ? -13.132 4.500 18.189 1.00 95.31 81 ARG A CA 1
ATOM 611 C C . ARG A 1 81 ? -13.833 4.053 16.914 1.00 95.31 81 ARG A C 1
ATOM 613 O O . ARG A 1 81 ? -14.336 4.877 16.155 1.00 95.31 81 ARG A O 1
ATOM 620 N N . MET A 1 82 ? -13.907 2.746 16.699 1.00 94.25 82 MET A N 1
ATOM 621 C CA . MET A 1 82 ? -14.648 2.177 15.570 1.00 94.25 82 MET A CA 1
ATOM 622 C C . MET A 1 82 ? -16.156 2.457 15.641 1.00 94.25 82 MET A C 1
ATOM 624 O O . MET A 1 82 ? -16.798 2.566 14.604 1.00 94.25 82 MET A O 1
ATOM 628 N N . ALA A 1 83 ? -16.710 2.671 16.837 1.00 91.88 83 ALA A N 1
ATOM 629 C CA . ALA A 1 83 ? -18.087 3.133 17.012 1.00 91.88 83 ALA A CA 1
ATOM 630 C C . ALA A 1 83 ? -18.324 4.585 16.552 1.00 91.88 83 ALA A C 1
ATOM 632 O O . ALA A 1 83 ? -19.460 4.951 16.267 1.00 91.88 83 ALA A O 1
ATOM 633 N N . THR A 1 84 ? -17.282 5.426 16.525 1.00 89.06 84 THR A N 1
ATOM 634 C CA . THR A 1 84 ? -17.401 6.874 16.263 1.00 89.06 84 THR A CA 1
ATOM 635 C C . THR A 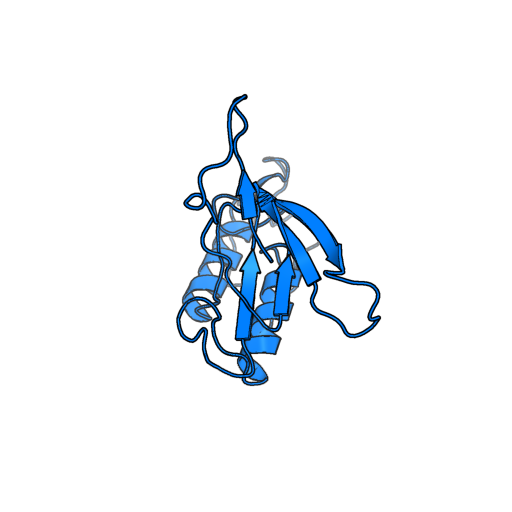1 84 ? -16.717 7.328 14.978 1.00 89.06 84 THR A C 1
ATOM 637 O O . THR A 1 84 ? -16.819 8.495 14.603 1.00 89.06 84 THR A O 1
ATOM 640 N N . VAL A 1 85 ? -16.023 6.429 14.281 1.00 89.00 85 VAL A N 1
ATOM 641 C CA . VAL A 1 85 ? -15.532 6.690 12.929 1.00 89.00 85 VAL A CA 1
ATOM 642 C C . VAL A 1 85 ? -16.713 6.736 11.958 1.00 89.00 85 VAL A C 1
ATOM 644 O O . VAL A 1 85 ? -17.669 5.976 12.101 1.00 89.00 85 VAL A O 1
ATOM 647 N N . ASN A 1 86 ? -16.626 7.576 10.924 1.00 83.94 86 ASN A N 1
ATOM 648 C CA . ASN A 1 86 ? -17.595 7.631 9.819 1.00 83.94 86 ASN A CA 1
ATOM 649 C C . ASN A 1 86 ? -17.477 6.409 8.885 1.00 83.94 86 ASN A C 1
ATOM 651 O O . ASN A 1 86 ? -17.389 6.546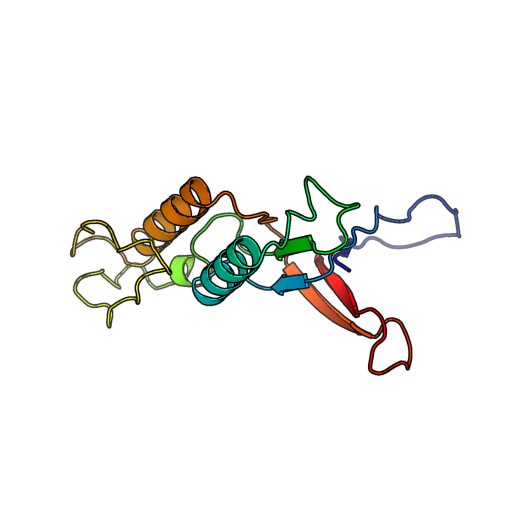 7.666 1.00 83.94 86 ASN A O 1
ATOM 655 N N . G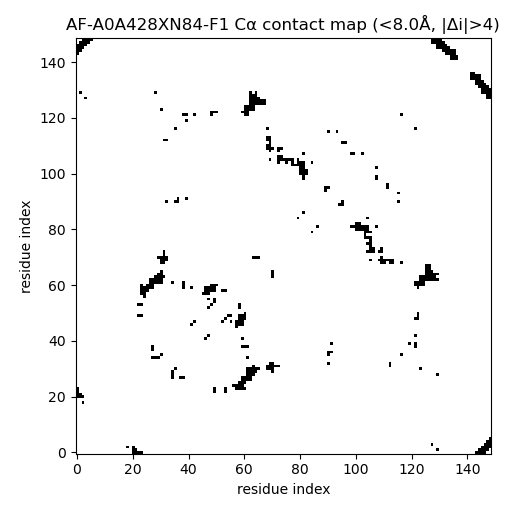LY A 1 87 ? -17.424 5.213 9.470 1.00 78.31 87 GLY A N 1
ATOM 656 C CA . GLY A 1 87 ? -17.164 3.953 8.797 1.00 78.31 87 GLY A CA 1
ATOM 657 C C . GLY A 1 87 ? -15.810 3.889 8.087 1.00 78.31 87 GLY A C 1
ATOM 658 O O . GLY A 1 87 ? -15.052 4.853 7.982 1.00 78.31 87 GLY A O 1
ATOM 659 N N . ILE A 1 88 ? -15.522 2.702 7.569 1.00 84.31 88 ILE A N 1
ATOM 660 C CA . ILE A 1 88 ? -14.512 2.476 6.538 1.00 84.31 88 ILE A CA 1
ATOM 661 C C . ILE A 1 88 ? -15.117 1.557 5.481 1.00 84.31 88 ILE A C 1
ATOM 663 O O . ILE A 1 88 ? -15.843 0.611 5.808 1.00 84.31 88 ILE A O 1
ATOM 667 N N . PHE A 1 89 ? -14.842 1.831 4.207 1.00 87.25 89 PHE A N 1
ATOM 668 C CA . PHE A 1 89 ? -15.284 0.950 3.126 1.00 87.25 89 PHE A CA 1
ATOM 669 C C . PHE A 1 89 ? -14.586 -0.411 3.209 1.00 87.25 89 PHE A C 1
ATOM 671 O O . PHE A 1 89 ? -13.479 -0.519 3.737 1.00 87.25 89 PHE A O 1
ATOM 678 N N . ASP A 1 90 ? -15.241 -1.456 2.712 1.00 91.12 90 ASP A N 1
ATOM 679 C CA . ASP A 1 90 ? -14.592 -2.757 2.564 1.00 91.12 90 ASP A CA 1
ATOM 680 C C . ASP A 1 90 ? -13.503 -2.690 1.488 1.00 91.12 90 ASP A C 1
ATOM 682 O O . ASP A 1 90 ? -13.613 -1.969 0.492 1.00 91.12 90 ASP A O 1
ATOM 686 N N . LEU A 1 91 ? -12.442 -3.461 1.688 1.00 93.75 91 LEU A N 1
ATOM 687 C CA . LEU A 1 91 ? -11.472 -3.780 0.658 1.00 93.75 91 LEU A CA 1
ATOM 688 C C . LEU A 1 91 ? -12.088 -4.785 -0.325 1.00 93.75 91 LEU A C 1
ATOM 690 O O . LEU A 1 91 ? -12.935 -5.604 0.052 1.00 93.75 91 LEU A O 1
ATOM 694 N N . PRO A 1 92 ? -11.702 -4.737 -1.610 1.00 91.00 92 PRO A N 1
ATOM 695 C CA . PRO A 1 92 ? -12.428 -5.479 -2.626 1.00 91.00 92 PRO A CA 1
ATOM 696 C C . PRO A 1 92 ? -12.304 -6.992 -2.410 1.00 91.00 92 PRO A C 1
ATOM 698 O O . PRO A 1 92 ? -11.207 -7.522 -2.266 1.00 91.00 92 PRO A O 1
ATOM 701 N N . GLY A 1 93 ? -13.439 -7.694 -2.407 1.00 89.69 93 GLY A N 1
ATOM 702 C CA . GLY A 1 93 ? -13.480 -9.141 -2.169 1.00 89.69 93 GLY A CA 1
ATOM 703 C C . GLY A 1 93 ? -13.151 -9.563 -0.732 1.00 89.69 93 GLY A C 1
ATOM 704 O O . GLY A 1 93 ? -12.996 -10.757 -0.491 1.00 89.69 93 GLY A O 1
ATOM 705 N N . PHE A 1 94 ? -13.047 -8.619 0.209 1.00 90.19 94 PHE A N 1
ATOM 706 C CA . PHE A 1 94 ? -12.707 -8.904 1.598 1.00 90.19 94 PHE A CA 1
ATOM 707 C C . PHE A 1 94 ? -13.564 -8.065 2.555 1.00 90.19 94 PHE A C 1
ATOM 709 O O . PHE A 1 94 ? -13.166 -6.958 2.933 1.00 90.19 94 PHE A O 1
ATOM 716 N N . PRO A 1 95 ? -14.758 -8.555 2.934 1.00 88.31 95 PRO A N 1
ATOM 717 C CA . PRO A 1 95 ? -15.610 -7.840 3.875 1.00 88.31 95 PRO A CA 1
ATOM 718 C C . PRO A 1 95 ? -14.884 -7.649 5.209 1.00 88.31 95 PRO A C 1
ATOM 720 O O . PRO A 1 95 ? -14.105 -8.507 5.634 1.00 88.31 95 PRO A O 1
ATOM 723 N N . LYS A 1 96 ? -15.131 -6.519 5.876 1.00 83.62 96 LYS A N 1
ATOM 724 C CA . LYS A 1 96 ? -14.613 -6.286 7.226 1.00 83.62 96 LYS A CA 1
ATOM 725 C C . LYS A 1 96 ? -15.048 -7.421 8.163 1.00 83.62 96 LYS A C 1
ATOM 727 O O . LYS A 1 96 ? -16.235 -7.757 8.183 1.00 83.62 96 LYS A O 1
ATOM 732 N N . PRO A 1 97 ? -14.126 -7.995 8.956 1.00 82.50 97 PRO A N 1
ATOM 733 C CA . PRO A 1 97 ? -14.519 -8.895 10.028 1.00 82.50 97 PRO A CA 1
ATOM 734 C C . PRO A 1 97 ? -15.339 -8.124 11.078 1.00 82.50 97 PRO A C 1
ATOM 736 O O . PRO A 1 97 ? -15.341 -6.889 11.072 1.00 82.50 97 PRO A O 1
ATOM 739 N N . PRO A 1 98 ? -16.013 -8.817 12.009 1.00 85.81 98 PRO A N 1
ATOM 740 C CA . PRO A 1 98 ? -16.504 -8.177 13.221 1.00 85.81 98 PRO A CA 1
ATOM 741 C C . PRO A 1 98 ? -15.346 -7.444 13.913 1.00 85.81 98 PRO A C 1
ATOM 743 O O . PRO A 1 98 ? -14.326 -8.053 14.230 1.00 85.81 98 PRO A O 1
ATOM 746 N N . ILE A 1 99 ? -15.491 -6.134 14.095 1.00 88.44 99 ILE A N 1
ATOM 747 C CA . ILE A 1 99 ? -14.506 -5.272 14.753 1.00 88.44 99 ILE A CA 1
ATOM 748 C C . ILE A 1 99 ? -15.133 -4.775 16.050 1.00 88.44 99 ILE A C 1
ATOM 750 O O . ILE A 1 99 ? -16.285 -4.335 16.036 1.00 88.44 99 ILE A O 1
ATOM 754 N N . ASP A 1 100 ? -14.382 -4.832 17.151 1.00 92.12 100 ASP A N 1
ATOM 755 C CA . ASP A 1 100 ? -14.831 -4.299 18.435 1.00 92.12 100 ASP A CA 1
ATOM 756 C C . ASP A 1 100 ? -15.134 -2.790 18.295 1.00 92.12 100 ASP A C 1
ATOM 758 O O . ASP A 1 100 ? -14.231 -2.003 17.987 1.00 92.12 100 ASP A O 1
ATOM 762 N N . PRO A 1 101 ? -16.386 -2.348 18.524 1.00 91.94 101 PRO A N 1
ATOM 763 C CA . PRO A 1 101 ? -16.750 -0.936 18.437 1.00 91.94 101 PRO A CA 1
ATOM 764 C C . PRO A 1 101 ? -15.937 -0.036 19.383 1.00 91.94 101 PRO A C 1
ATOM 766 O O . PRO A 1 101 ? -15.755 1.151 19.092 1.00 91.94 101 PRO A O 1
ATOM 769 N N . ALA A 1 102 ? -15.442 -0.576 20.502 1.00 94.56 102 ALA A N 1
ATOM 770 C CA . ALA A 1 102 ? -14.634 0.147 21.479 1.00 94.56 102 ALA A CA 1
ATOM 771 C C . ALA A 1 102 ? -13.144 0.221 21.104 1.00 94.56 102 ALA A C 1
ATOM 773 O O . ALA A 1 102 ? -12.401 1.008 21.704 1.00 94.56 102 ALA A O 1
ATOM 774 N N . GLU A 1 103 ? -12.678 -0.541 20.115 1.00 95.31 103 GLU A N 1
ATOM 775 C CA . GLU A 1 103 ? -11.279 -0.522 19.697 1.00 95.31 103 GLU A CA 1
ATOM 776 C C . GLU A 1 103 ? -10.932 0.818 19.017 1.00 95.31 103 GLU A C 1
ATOM 778 O O . GLU A 1 103 ? -11.744 1.379 18.266 1.00 95.31 103 GLU A O 1
ATOM 783 N N . PRO A 1 104 ? -9.739 1.393 19.269 1.00 96.44 104 PRO A N 1
ATOM 784 C CA . PRO A 1 104 ? -9.268 2.537 18.504 1.00 96.44 104 PRO A CA 1
ATOM 785 C C . PRO A 1 104 ? -9.175 2.202 17.012 1.00 96.44 104 PRO A C 1
ATOM 787 O O . PRO A 1 104 ? -8.567 1.209 16.618 1.00 96.44 104 PRO A O 1
ATOM 790 N N . SER A 1 105 ? -9.682 3.088 16.158 1.00 94.81 105 SER A N 1
ATOM 791 C CA . SER A 1 105 ? -9.562 2.966 14.696 1.00 94.81 105 SER A CA 1
ATOM 792 C C . SER A 1 105 ? -8.107 2.855 14.227 1.00 94.81 105 SER A C 1
ATOM 794 O O . SER A 1 105 ? -7.813 2.121 13.285 1.00 94.81 105 SER A O 1
ATOM 796 N N . ARG A 1 106 ? -7.180 3.515 14.936 1.00 95.69 106 ARG A N 1
ATOM 797 C CA . ARG A 1 106 ? -5.734 3.424 14.692 1.00 95.69 106 ARG A CA 1
ATOM 798 C C . ARG A 1 106 ? -5.115 2.054 14.978 1.00 95.69 106 ARG A C 1
ATOM 800 O O . ARG A 1 106 ? -3.936 1.874 14.704 1.00 95.69 106 ARG A O 1
ATOM 807 N N . THR A 1 107 ? -5.886 1.131 15.548 1.00 95.62 107 THR A N 1
ATOM 808 C CA . THR A 1 107 ? -5.490 -0.248 15.858 1.00 95.62 107 THR A CA 1
ATOM 809 C C . THR A 1 107 ? -6.308 -1.223 15.009 1.00 95.62 107 THR A C 1
ATOM 811 O O . THR A 1 107 ? -5.740 -1.998 14.240 1.00 95.62 107 THR A O 1
ATOM 814 N N . ALA A 1 108 ? -7.636 -1.085 15.029 1.00 95.31 108 ALA A N 1
ATOM 815 C CA . ALA A 1 108 ? -8.550 -1.966 14.309 1.00 95.31 108 ALA A CA 1
ATOM 816 C C . ALA A 1 108 ? -8.355 -1.940 12.782 1.00 95.31 108 ALA A C 1
ATOM 818 O O . ALA A 1 108 ? -8.330 -2.985 12.129 1.00 95.31 108 ALA A O 1
ATOM 819 N N . VAL A 1 109 ? -8.201 -0.750 12.187 1.00 95.19 109 VAL A N 1
ATOM 820 C CA . VAL A 1 109 ? -8.069 -0.625 10.726 1.00 95.19 109 VAL A CA 1
ATOM 821 C C . VAL A 1 109 ? -6.734 -1.197 10.225 1.00 95.19 109 VAL A C 1
ATOM 823 O O . VAL A 1 109 ? -6.756 -1.969 9.264 1.00 95.19 109 VAL A O 1
ATOM 826 N N . PRO A 1 110 ? -5.580 -0.929 10.872 1.00 96.25 110 PRO A N 1
ATOM 827 C CA . PRO A 1 110 ? -4.339 -1.646 10.580 1.00 96.25 110 PRO A CA 1
ATOM 828 C C . PRO A 1 110 ? -4.445 -3.171 10.672 1.00 96.25 110 PRO A C 1
ATOM 830 O O . PRO A 1 110 ? -3.943 -3.854 9.782 1.00 96.25 110 PRO A O 1
ATOM 833 N N . HIS A 1 111 ? -5.133 -3.721 11.680 1.00 95.56 111 HIS A N 1
ATOM 834 C CA . HIS A 1 111 ? -5.351 -5.171 11.780 1.00 95.56 111 HIS A CA 1
ATOM 835 C C . HIS A 1 111 ? -6.147 -5.721 10.592 1.00 95.56 111 HIS A C 1
ATOM 837 O O . HIS A 1 111 ? -5.772 -6.746 10.013 1.00 95.56 111 HIS A O 1
ATOM 843 N N . TYR A 1 112 ? -7.206 -5.016 10.191 1.00 95.62 112 TYR A N 1
ATOM 844 C CA . TYR A 1 112 ? -7.995 -5.359 9.013 1.00 95.62 112 TYR A CA 1
ATOM 845 C C . TYR A 1 112 ? -7.154 -5.333 7.725 1.00 95.62 112 TYR A C 1
ATOM 847 O O . TYR A 1 112 ? -7.198 -6.284 6.942 1.00 95.62 112 TYR A O 1
ATOM 855 N N . PHE A 1 113 ? -6.331 -4.298 7.527 1.00 96.81 113 PHE A N 1
ATOM 856 C CA . PHE A 1 113 ? -5.450 -4.206 6.356 1.00 96.81 1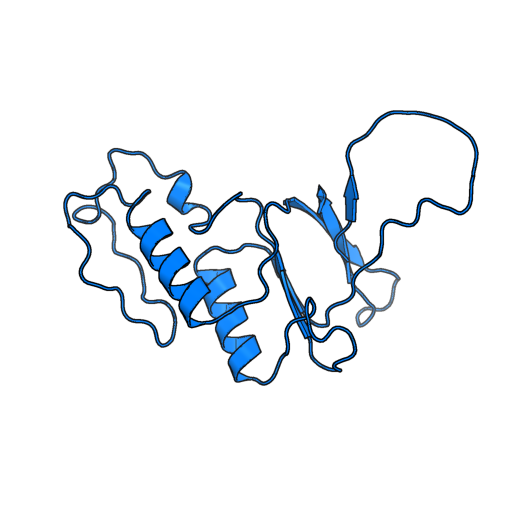13 PHE A CA 1
ATOM 857 C C . PHE A 1 113 ? -4.379 -5.299 6.375 1.00 96.81 113 PHE A C 1
ATOM 859 O O . PHE A 1 113 ? -4.160 -5.947 5.359 1.00 96.81 113 PHE A O 1
ATOM 866 N N . ALA A 1 114 ? -3.781 -5.588 7.532 1.00 96.62 114 ALA A N 1
ATOM 867 C CA . ALA A 1 114 ? -2.811 -6.670 7.672 1.00 96.62 114 ALA A CA 1
ATOM 868 C C . ALA A 1 114 ? -3.416 -8.041 7.317 1.00 96.62 114 ALA A C 1
ATOM 870 O O . ALA A 1 114 ? -2.752 -8.875 6.702 1.00 96.62 114 ALA A O 1
ATOM 871 N N . ALA A 1 115 ? -4.679 -8.287 7.685 1.00 96.12 115 ALA A N 1
ATOM 872 C CA . ALA A 1 115 ? -5.390 -9.505 7.299 1.00 96.12 115 ALA A CA 1
ATOM 873 C C . ALA A 1 115 ? -5.618 -9.582 5.784 1.00 96.12 115 ALA A C 1
ATOM 875 O O . ALA A 1 115 ? -5.379 -10.633 5.187 1.00 96.12 115 ALA A O 1
ATOM 876 N N . PHE A 1 116 ? -6.012 -8.468 5.161 1.00 96.81 116 PHE A N 1
ATOM 877 C CA . PHE A 1 116 ? -6.158 -8.387 3.710 1.00 96.81 116 PHE A CA 1
ATOM 878 C C . PHE A 1 116 ? -4.838 -8.657 2.985 1.00 96.81 116 PHE A C 1
ATOM 880 O O . PHE A 1 116 ? -4.805 -9.459 2.055 1.00 96.81 116 PHE A O 1
ATOM 887 N N . GLU A 1 117 ? -3.745 -8.032 3.423 1.00 97.06 117 GLU A N 1
ATOM 888 C CA . GLU A 1 117 ? -2.418 -8.213 2.830 1.00 97.06 117 GLU A CA 1
ATOM 889 C C . GLU A 1 117 ? -1.957 -9.672 2.886 1.00 97.06 117 GLU A C 1
ATOM 891 O O . GLU A 1 117 ? -1.530 -10.210 1.867 1.00 97.06 117 GLU A O 1
ATOM 896 N N . ARG A 1 118 ? -2.124 -10.348 4.034 1.00 95.44 118 ARG A N 1
ATOM 897 C CA . ARG A 1 118 ? -1.793 -11.778 4.172 1.00 95.44 118 ARG A CA 1
ATOM 898 C C . ARG A 1 118 ? -2.624 -12.667 3.254 1.00 95.44 118 ARG A C 1
ATOM 900 O O . ARG A 1 118 ? -2.089 -13.597 2.666 1.00 95.44 118 ARG A O 1
ATOM 907 N N . LEU A 1 119 ? -3.926 -12.399 3.144 1.00 95.50 119 LEU A N 1
ATOM 908 C CA . LEU A 1 119 ? -4.816 -13.196 2.298 1.00 95.50 119 LEU A CA 1
ATOM 909 C C . LEU A 1 119 ? -4.496 -13.018 0.812 1.00 95.50 119 LEU A C 1
ATOM 911 O O . LEU A 1 119 ? -4.606 -13.954 0.023 1.00 95.50 119 LEU A O 1
ATOM 915 N N . THR A 1 120 ? -4.166 -11.790 0.424 1.00 95.56 120 THR A N 1
ATOM 916 C CA . THR A 1 120 ? -4.015 -11.423 -0.982 1.00 95.56 120 THR A CA 1
ATOM 917 C C . THR A 1 120 ? -2.595 -11.559 -1.491 1.00 95.56 120 THR A C 1
ATOM 919 O O . THR A 1 120 ? -2.434 -11.559 -2.711 1.00 95.56 120 THR A O 1
ATOM 922 N N . ASP A 1 121 ? -1.600 -11.716 -0.613 1.00 95.75 121 ASP A N 1
ATOM 923 C CA . ASP A 1 121 ? -0.183 -11.888 -0.950 1.00 95.75 121 ASP A CA 1
ATOM 924 C C . ASP A 1 121 ? 0.259 -10.858 -2.005 1.00 95.75 121 ASP A C 1
ATOM 926 O O . ASP A 1 121 ? 0.595 -11.173 -3.155 1.00 95.75 121 ASP A O 1
ATOM 930 N N . LEU A 1 122 ? 0.066 -9.583 -1.656 1.00 97.75 122 LEU A N 1
ATOM 931 C CA . LEU A 1 122 ? 0.418 -8.454 -2.508 1.00 97.75 122 LEU A CA 1
ATOM 932 C C . LEU A 1 122 ? 1.918 -8.142 -2.374 1.00 97.75 122 LEU A C 1
ATOM 934 O O . LEU A 1 122 ? 2.463 -8.213 -1.274 1.00 97.75 122 LEU A O 1
ATOM 938 N N . PRO A 1 123 ? 2.589 -7.738 -3.467 1.00 97.81 123 PRO A N 1
ATOM 939 C CA . PRO A 1 123 ? 4.009 -7.402 -3.460 1.00 97.81 123 PRO A CA 1
ATOM 940 C C . PRO A 1 123 ? 4.238 -6.019 -2.846 1.00 97.81 123 PRO A C 1
ATOM 942 O O . PRO A 1 123 ? 4.377 -5.035 -3.571 1.00 97.81 123 PRO A O 1
ATOM 945 N N . ILE A 1 124 ? 4.239 -5.929 -1.517 1.00 98.12 124 ILE A N 1
ATOM 946 C CA . ILE A 1 124 ? 4.393 -4.661 -0.797 1.00 98.12 124 ILE A CA 1
ATOM 947 C C . ILE A 1 124 ? 5.796 -4.556 -0.191 1.00 98.12 124 ILE A C 1
ATOM 949 O O . ILE A 1 124 ? 6.220 -5.437 0.553 1.00 98.12 124 ILE A O 1
ATOM 953 N N . LEU A 1 125 ? 6.509 -3.469 -0.491 1.00 97.12 125 LEU A N 1
ATOM 954 C CA . LEU A 1 125 ? 7.787 -3.113 0.129 1.00 97.12 125 LEU A CA 1
ATOM 955 C C . LEU A 1 125 ? 7.590 -2.018 1.178 1.00 97.12 125 LEU A C 1
ATOM 957 O O . LEU A 1 125 ? 6.998 -0.974 0.893 1.00 97.12 125 LEU A O 1
ATOM 961 N N . ARG A 1 126 ? 8.132 -2.262 2.375 1.00 96.81 126 ARG A N 1
ATOM 962 C CA . ARG A 1 126 ? 8.109 -1.360 3.531 1.00 96.81 126 ARG A CA 1
ATOM 963 C C . ARG A 1 126 ? 9.408 -1.450 4.345 1.00 96.81 126 ARG A C 1
ATOM 965 O O . ARG A 1 126 ? 10.004 -2.528 4.369 1.00 96.81 126 ARG A O 1
ATOM 972 N N . PRO A 1 127 ? 9.776 -0.385 5.079 1.00 97.25 127 PRO A N 1
ATOM 973 C CA . PRO A 1 127 ? 9.335 0.994 4.861 1.00 97.25 127 PRO A CA 1
ATOM 974 C C . PRO A 1 127 ? 10.050 1.581 3.634 1.00 97.25 127 PRO A C 1
ATOM 976 O O . PRO A 1 127 ? 11.254 1.399 3.472 1.00 97.25 127 PRO A O 1
ATOM 979 N N . VAL A 1 128 ? 9.314 2.268 2.760 1.00 97.25 128 VAL A N 1
ATOM 980 C CA . VAL A 1 128 ? 9.857 2.938 1.570 1.00 97.25 128 VAL A CA 1
ATOM 981 C C . VAL A 1 128 ? 9.169 4.285 1.396 1.00 97.25 128 VAL A C 1
ATOM 983 O O . VAL A 1 128 ? 7.986 4.346 1.051 1.00 97.25 128 VAL A O 1
ATOM 986 N N . THR A 1 129 ? 9.907 5.375 1.596 1.00 97.50 129 THR A N 1
ATOM 987 C CA . THR A 1 129 ? 9.372 6.720 1.359 1.00 97.50 129 THR A CA 1
ATOM 988 C C . THR A 1 129 ? 9.675 7.132 -0.068 1.00 97.50 129 THR A C 1
ATOM 990 O O . THR A 1 129 ? 10.838 7.228 -0.432 1.00 97.50 129 THR A O 1
ATOM 993 N N . VAL A 1 130 ? 8.654 7.400 -0.884 1.00 97.75 130 VAL A N 1
ATOM 994 C CA . VAL A 1 130 ? 8.871 7.985 -2.215 1.00 97.75 130 VAL A CA 1
ATOM 995 C C . VAL A 1 130 ? 9.114 9.482 -2.089 1.00 97.75 130 VAL A C 1
ATOM 997 O O . VAL A 1 130 ? 8.276 10.201 -1.552 1.00 97.75 130 VAL A O 1
ATOM 1000 N N . THR A 1 131 ? 10.252 9.946 -2.597 1.00 98.12 131 THR A N 1
ATOM 1001 C CA . THR A 1 131 ? 10.690 11.344 -2.542 1.00 98.12 131 THR A CA 1
ATOM 1002 C C . THR A 1 131 ? 10.444 12.083 -3.855 1.00 98.12 131 THR A C 1
ATOM 1004 O O . THR A 1 131 ? 10.201 13.290 -3.828 1.00 98.12 131 THR A O 1
ATOM 1007 N N . ALA A 1 132 ? 10.439 11.391 -5.000 1.00 97.69 132 ALA A N 1
ATOM 1008 C CA . ALA A 1 132 ? 10.089 11.991 -6.287 1.00 97.69 132 ALA A CA 1
ATOM 1009 C C . ALA A 1 132 ? 9.568 10.968 -7.305 1.00 97.69 132 ALA A C 1
ATOM 1011 O O . ALA A 1 132 ? 9.851 9.780 -7.222 1.00 97.69 132 ALA A O 1
ATOM 1012 N N . VAL A 1 133 ? 8.840 11.454 -8.314 1.00 97.50 133 VAL A N 1
ATOM 1013 C CA . VAL A 1 133 ? 8.554 10.726 -9.558 1.00 97.50 133 VAL A CA 1
ATOM 1014 C C . VAL A 1 133 ? 8.936 11.634 -10.720 1.00 97.50 133 VAL A C 1
ATOM 1016 O O . VAL A 1 133 ? 8.499 12.784 -10.771 1.00 97.50 133 VAL A O 1
ATOM 1019 N N . ARG A 1 134 ? 9.774 11.150 -11.634 1.00 95.81 134 ARG A N 1
ATOM 1020 C CA . ARG A 1 134 ? 10.324 11.927 -12.754 1.00 95.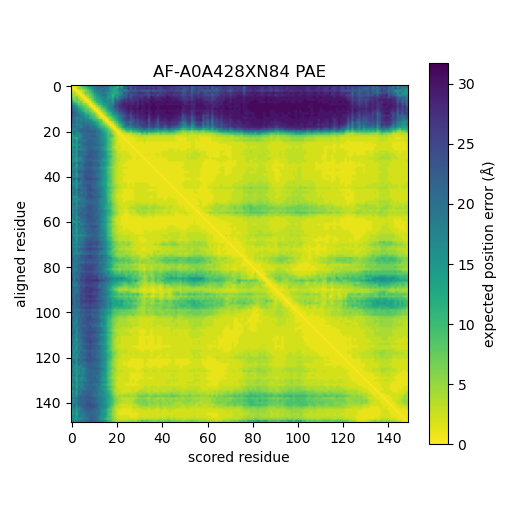81 134 ARG A CA 1
ATOM 1021 C C . ARG A 1 134 ? 10.232 11.114 -14.035 1.00 95.81 134 ARG A C 1
ATOM 1023 O O . ARG A 1 134 ? 10.239 9.889 -13.988 1.00 95.81 134 ARG A O 1
ATOM 1030 N N . ARG A 1 135 ? 10.181 11.778 -15.184 1.00 95.50 135 ARG A N 1
ATOM 1031 C CA . ARG A 1 135 ? 10.418 11.097 -16.462 1.00 95.50 135 ARG A CA 1
ATOM 1032 C C . ARG A 1 135 ? 11.901 10.749 -16.574 1.00 95.50 135 ARG A C 1
ATOM 1034 O O . ARG A 1 135 ? 12.735 11.528 -16.114 1.00 95.50 135 ARG A O 1
ATOM 1041 N N . ALA A 1 136 ? 12.215 9.591 -17.145 1.00 93.69 136 ALA A N 1
ATOM 1042 C CA . ALA A 1 136 ? 13.593 9.216 -17.450 1.00 93.69 136 ALA A CA 1
ATOM 1043 C C . ALA A 1 136 ? 14.176 10.077 -18.584 1.00 93.69 136 ALA A C 1
ATOM 1045 O O . ALA A 1 136 ? 15.374 10.351 -18.599 1.00 93.69 136 ALA A O 1
ATOM 1046 N N . ASP A 1 137 ? 13.319 10.535 -19.497 1.00 94.44 137 ASP A N 1
ATOM 1047 C CA . ASP A 1 137 ? 13.664 11.347 -20.659 1.00 94.44 137 ASP A CA 1
ATOM 1048 C C . ASP A 1 137 ? 12.493 12.275 -21.064 1.00 94.44 137 ASP A C 1
ATOM 1050 O O . ASP A 1 137 ? 11.578 12.545 -20.278 1.00 94.44 137 ASP A O 1
ATOM 1054 N N . SER A 1 138 ? 12.553 12.838 -22.274 1.00 95.56 138 SER A N 1
ATOM 1055 C CA . SER A 1 138 ? 11.524 13.725 -22.824 1.00 95.56 138 SER A CA 1
ATOM 1056 C C . SER A 1 138 ? 10.359 12.996 -23.503 1.00 95.56 138 SER A C 1
ATOM 1058 O O . SER A 1 138 ? 9.437 13.671 -23.963 1.00 95.56 138 SER A O 1
ATOM 1060 N N . ASP A 1 139 ? 10.392 11.665 -23.609 1.00 95.81 139 ASP A N 1
ATOM 1061 C CA . ASP A 1 139 ? 9.316 10.895 -24.229 1.00 95.81 139 ASP A CA 1
ATOM 1062 C C . ASP A 1 139 ? 8.069 10.918 -23.313 1.00 95.81 139 ASP A C 1
ATOM 1064 O O . ASP A 1 139 ? 8.147 10.558 -22.127 1.00 95.81 139 ASP A O 1
ATOM 1068 N N . PRO A 1 140 ? 6.895 11.373 -23.801 1.00 90.81 140 PRO A N 1
ATOM 1069 C CA . PRO A 1 140 ? 5.657 11.318 -23.031 1.00 90.81 140 PRO A CA 1
ATOM 1070 C C . PRO A 1 140 ? 5.262 9.893 -22.604 1.00 90.81 140 PRO A C 1
ATOM 1072 O O . PRO A 1 140 ? 4.622 9.765 -21.553 1.00 90.81 140 PRO A O 1
ATOM 1075 N N . ASP A 1 141 ? 5.697 8.868 -23.338 1.00 92.31 141 ASP A N 1
ATOM 1076 C CA . ASP A 1 141 ? 5.427 7.448 -23.085 1.00 92.31 141 ASP A CA 1
ATOM 1077 C C . ASP A 1 141 ? 6.650 6.698 -22.508 1.00 92.31 141 ASP A C 1
ATOM 1079 O O . ASP A 1 141 ? 6.603 5.482 -22.300 1.00 92.31 141 ASP A O 1
ATOM 1083 N N . GLY A 1 142 ? 7.735 7.425 -22.215 1.00 91.75 142 GLY A N 1
ATOM 1084 C CA . GLY A 1 142 ? 8.978 6.895 -21.654 1.00 91.75 142 GLY A CA 1
ATOM 1085 C C . GLY A 1 142 ? 8.870 6.412 -20.201 1.00 91.75 142 GLY A C 1
ATOM 1086 O O . GLY A 1 142 ? 7.872 6.609 -19.501 1.00 91.75 142 GLY A O 1
ATOM 1087 N N . GLU A 1 143 ? 9.937 5.768 -19.716 1.00 94.38 143 GLU A N 1
ATOM 1088 C CA . GLU A 1 143 ? 9.981 5.215 -18.358 1.00 94.38 143 GLU A CA 1
ATOM 1089 C C . GLU A 1 143 ? 9.894 6.306 -17.269 1.00 94.38 143 GLU A C 1
ATOM 1091 O O . GLU A 1 143 ? 10.346 7.444 -17.431 1.00 94.38 143 GLU A O 1
ATOM 1096 N N . LEU A 1 144 ? 9.358 5.930 -16.101 1.00 96.69 144 LEU A N 1
ATOM 1097 C CA . LEU A 1 144 ? 9.335 6.784 -14.913 1.00 96.69 144 LEU A CA 1
ATOM 1098 C C . LEU A 1 144 ? 10.385 6.372 -13.875 1.00 96.69 144 LEU A C 1
ATOM 1100 O O . LEU A 1 144 ? 10.450 5.232 -13.388 1.00 96.69 144 LEU A O 1
ATOM 1104 N N . VAL A 1 145 ? 11.147 7.373 -13.446 1.00 96.50 145 VAL A N 1
ATOM 1105 C CA . VAL A 1 145 ? 12.033 7.332 -12.289 1.00 96.50 145 VAL A CA 1
ATOM 1106 C C . VAL A 1 145 ? 11.211 7.603 -11.010 1.00 96.50 145 VAL A C 1
ATOM 1108 O O . VAL A 1 145 ? 10.320 8.438 -11.053 1.00 96.50 145 VAL A O 1
ATOM 1111 N N . VAL A 1 146 ? 11.429 6.918 -9.881 1.00 97.19 146 VAL A N 1
ATOM 1112 C CA . VAL A 1 146 ? 10.632 7.044 -8.630 1.00 97.19 146 VAL A CA 1
ATOM 1113 C C . VAL A 1 146 ? 11.565 7.158 -7.412 1.00 97.19 146 VAL A C 1
ATOM 1115 O O . VAL A 1 146 ? 11.634 6.232 -6.626 1.00 97.19 146 VAL A O 1
ATOM 1118 N N . ASP A 1 147 ? 12.341 8.220 -7.253 1.00 96.25 147 ASP A N 1
ATOM 1119 C CA . ASP A 1 147 ? 13.328 8.324 -6.161 1.00 96.25 147 ASP A CA 1
ATOM 1120 C C . ASP A 1 147 ? 12.702 8.066 -4.772 1.00 96.25 147 ASP A C 1
ATOM 1122 O O . ASP A 1 147 ? 11.561 8.458 -4.519 1.00 96.25 147 ASP A O 1
ATOM 1126 N N . THR A 1 148 ? 13.432 7.407 -3.868 1.00 94.81 148 THR A N 1
ATOM 1127 C CA . THR A 1 148 ? 12.983 7.010 -2.515 1.00 94.81 148 THR A CA 1
ATOM 1128 C C . THR A 1 148 ? 14.016 7.259 -1.396 1.00 94.81 148 THR A C 1
ATOM 1130 O O . THR A 1 148 ? 15.098 7.801 -1.620 1.00 94.81 148 THR A O 1
ATOM 1133 N N . SER A 1 149 ? 13.676 6.928 -0.151 1.00 90.25 149 SER A N 1
ATOM 1134 C CA . SER A 1 149 ? 14.561 6.997 1.025 1.00 90.25 149 SER A CA 1
ATOM 1135 C C . SER A 1 149 ? 14.120 6.076 2.148 1.00 90.25 149 SER A C 1
ATOM 1137 O O . SER A 1 149 ? 12.914 5.716 2.154 1.00 90.25 149 SER A O 1
#

Solvent-accessible surface area (backbone atoms only — not comparable to full-atom values): 8786 Å² total; per-residue (Å²): 62,66,45,72,68,84,89,82,85,88,82,83,97,68,101,79,74,78,70,83,80,58,65,54,78,37,77,39,81,37,53,25,75,68,31,49,42,52,51,52,52,41,47,76,71,67,35,39,36,24,86,82,39,56,90,47,93,42,14,28,36,31,32,15,58,44,82,58,61,22,36,74,38,59,73,44,60,76,86,44,22,49,70,73,47,92,71,78,81,65,52,81,99,44,74,75,70,95,69,64,47,81,39,30,34,35,51,53,49,18,54,52,43,43,51,50,46,67,76,64,69,63,48,67,46,63,59,34,36,77,76,45,76,42,66,72,59,89,54,93,86,51,60,60,36,25,38,26,67

Foldseek 3Di:
DEDADDDDDDDDDDPPPPPPDFDAPEEAEALALVSLLVQLVLVVVPADDCVPCVVDPHHYAYAHQDQAAHTCLLVPDQQAFLLNPPHDDDRPPGGQDDDDRRGGSSPRRRVRSRVSCVVRVGRYDPNKAFPDWDFPDPDPPGDIDTYID

pLDDT: mean 87.14, std 19.96, range [24.92, 98.69]

Sequence (149 aa):
MIGLGRNTADDGLSPQNREATRRATVVVIGGGQSGLSAAYHLKRRGFHSALTMPDSARTFVVVDAEPEPGGAWRHRWQSLRMATVNGIFDLPGFPKPPIDPAEPSRTAVPHYFAAFERLTDLPILRPVTVTAVRRADSDPDGELVVDTS

Secondary structure (DSSP, 8-state):
---B----------S---------SEEEE--SHHHHHHHHHHHHTTPEETTT-TTSSSEEEEE-SSSSTTGGGGGS-TT-BTTTS---PPBTTBPPPP--TTSBHHHHHHHHHHHHHHHHT--EE-S--B---EESSS-TTSPEE--B-

Radius of gyration: 18.13 Å; Cα contacts (8 Å, |Δi|>4): 258; chains: 1; bounding box: 54×27×46 Å

Mean predicted aligned error: 7.88 Å